Protein AF-A0A1Y5I504-F1 (afdb_monomer)

Radius of gyration: 18.47 Å; Cα contacts (8 Å, |Δi|>4): 226; chains: 1; bounding box: 33×30×75 Å

Mean predicted aligned error: 10.17 Å

Organism: Ostreococcus tauri (NCBI:txid70448)

Secondary structure (DSSP, 8-state):
-------------TTTS----S-EEEE-TT-SS-EEEEES-TTTS------SSTT-EEEEEEESSPPPHHHHHTHHHHHHHHHHHHHTTS-EEEEEEEEE-S-HHHHHHH-S-SEEEEEEESSHHHHHHHHHHHHHHHHHHHHH--

Nearest PDB structures (foldseek):
  1nvj-assembly3_E  TM=6.572E-01  e=1.760E-04  Escherichia coli
  1nvj-assembly2_C  TM=6.868E-01  e=5.735E-04  Escherichia coli
  1nvj-assembly1_B  TM=6.397E-01  e=2.888E-03  Escherichia coli
  2omd-assembly1_B  TM=6.758E-01  e=2.881E-02  Aquifex aeolicus VF5
  2wp4-assembly1_A  TM=5.670E-01  e=4.748E-03  Mycobacterium tuberculosis

Foldseek 3Di:
DDDDPPPPPPPDDPVPPPQPQAWDWDDDPPDPFEIETAGADPVPQPDQDDDPDPLKDKDKDFALQAFDPVCVVCVRVNSVLLCCLLVVPAAFDYKYKYAYDDDRVVSNVSTDTGIMIMTIHSDHVSNVSSNVSSVVSRVVVVVVVD

Sequence (146 aa):
MRHSDHEKSVVIDSKTLPAFHEPITVRVPGNEYDLIEIINSHEQLVRERKCSDASIEVASYASRTPLPATLLANTRQTLTGLINAVRDNCSVVSISLNVKSGDAKTLTRVGGDCYVVSICARNWEDAVRGSKLAVQYMKDLESKSS

Structure (mmCIF, N/CA/C/O backbone):
data_AF-A0A1Y5I504-F1
#
_entry.id   AF-A0A1Y5I504-F1
#
loop_
_atom_site.group_PDB
_atom_site.id
_atom_site.type_symbol
_atom_site.label_atom_id
_atom_site.label_alt_id
_atom_site.label_comp_id
_atom_site.label_asym_id
_atom_site.label_entity_id
_atom_site.label_seq_id
_atom_site.pdbx_PDB_ins_code
_atom_site.Cartn_x
_atom_site.Cartn_y
_atom_site.Cartn_z
_atom_site.occupancy
_atom_site.B_iso_or_equiv
_atom_site.auth_seq_id
_atom_site.auth_comp_id
_atom_site.auth_asym_id
_atom_site.auth_atom_id
_atom_site.pdbx_PDB_model_num
ATOM 1 N N . MET A 1 1 ? 5.319 -19.816 57.325 1.00 38.44 1 MET A N 1
ATOM 2 C CA . MET A 1 1 ? 6.124 -19.829 56.085 1.00 38.44 1 MET A CA 1
ATOM 3 C C . MET A 1 1 ? 5.440 -18.918 55.080 1.00 38.44 1 MET A C 1
ATOM 5 O O . MET A 1 1 ? 4.308 -19.203 54.721 1.00 38.44 1 MET A O 1
ATOM 9 N N . ARG A 1 2 ? 6.047 -17.780 54.723 1.00 37.81 2 ARG A N 1
ATOM 10 C CA . ARG A 1 2 ? 5.547 -16.901 53.654 1.00 37.81 2 ARG A CA 1
ATOM 11 C C . ARG A 1 2 ? 6.427 -17.144 52.431 1.00 37.81 2 ARG A C 1
ATOM 13 O O . ARG A 1 2 ? 7.617 -16.855 52.494 1.00 37.81 2 ARG A O 1
ATOM 20 N N . HIS A 1 3 ? 5.85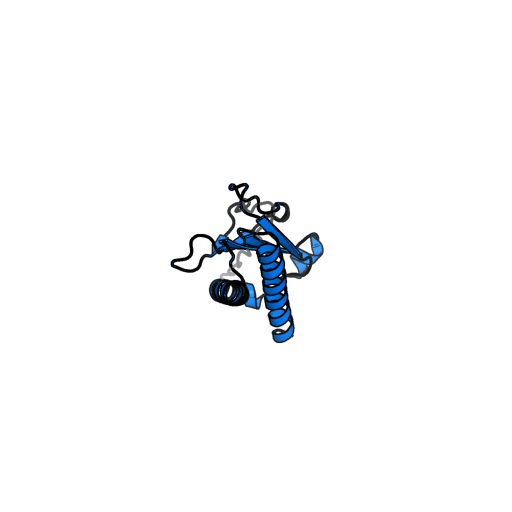7 -17.722 51.379 1.00 40.25 3 HIS A N 1
ATOM 21 C CA . HIS A 1 3 ? 6.462 -17.705 50.054 1.00 40.25 3 HIS A CA 1
ATOM 22 C C . HIS A 1 3 ? 6.174 -16.330 49.457 1.00 40.25 3 HIS A C 1
ATOM 24 O O . HIS A 1 3 ? 5.023 -15.985 49.211 1.00 40.25 3 HIS A O 1
ATOM 30 N N . SER A 1 4 ? 7.216 -15.518 49.320 1.00 43.06 4 SER A N 1
ATOM 31 C CA . SER A 1 4 ? 7.164 -14.308 48.512 1.00 43.06 4 SER A CA 1
ATOM 32 C C . SER A 1 4 ? 7.544 -14.719 47.098 1.00 43.06 4 SER A C 1
ATOM 34 O O . SER A 1 4 ? 8.728 -14.889 46.806 1.00 43.06 4 SER A O 1
ATOM 36 N N . ASP A 1 5 ? 6.546 -14.916 46.242 1.00 45.31 5 ASP A N 1
ATOM 37 C CA . ASP A 1 5 ? 6.759 -15.055 44.807 1.00 45.31 5 ASP A CA 1
ATOM 38 C C . ASP A 1 5 ? 7.258 -13.707 44.282 1.00 45.31 5 ASP A C 1
ATOM 40 O O . ASP A 1 5 ? 6.504 -12.760 44.068 1.00 45.31 5 ASP A O 1
ATOM 44 N N . HIS A 1 6 ? 8.578 -13.586 44.148 1.00 45.78 6 HIS A N 1
ATOM 45 C CA . HIS A 1 6 ? 9.166 -12.559 43.307 1.00 45.78 6 HIS A CA 1
ATOM 46 C C . HIS A 1 6 ? 8.769 -12.875 41.870 1.00 45.78 6 HIS A C 1
ATOM 48 O O . HIS A 1 6 ? 9.397 -13.696 41.201 1.00 45.78 6 HIS A O 1
ATOM 54 N N . GLU A 1 7 ? 7.704 -12.216 41.422 1.00 44.56 7 GLU A N 1
ATOM 55 C CA . GLU A 1 7 ? 7.372 -12.041 40.018 1.00 44.56 7 GLU A CA 1
ATOM 56 C C . GLU A 1 7 ? 8.633 -11.516 39.320 1.00 44.56 7 GLU A C 1
ATOM 58 O O . GLU A 1 7 ? 9.031 -10.356 39.460 1.00 44.56 7 GLU A O 1
ATOM 63 N N . LYS A 1 8 ? 9.352 -12.417 38.644 1.00 39.03 8 LYS A N 1
ATOM 64 C CA . LYS A 1 8 ? 10.512 -12.057 37.836 1.00 39.03 8 LYS A CA 1
ATOM 65 C C . LYS A 1 8 ? 9.987 -11.261 36.649 1.00 39.03 8 LYS A C 1
ATOM 67 O O . LYS A 1 8 ? 9.617 -11.835 35.631 1.00 39.03 8 LYS A O 1
ATOM 72 N N . SER A 1 9 ? 9.942 -9.942 36.798 1.00 40.03 9 SER A N 1
ATOM 73 C CA . SER A 1 9 ? 9.740 -9.031 35.679 1.00 40.03 9 SER A CA 1
ATOM 74 C C . SER A 1 9 ? 10.877 -9.247 34.682 1.00 40.03 9 SER A C 1
ATOM 76 O O . SER A 1 9 ? 12.041 -8.952 34.966 1.00 40.03 9 SER A O 1
ATOM 78 N N . VAL A 1 10 ? 10.552 -9.839 33.533 1.00 39.66 10 VAL A N 1
ATOM 79 C CA . VAL A 1 10 ? 11.487 -9.972 32.418 1.00 39.66 10 VAL A CA 1
ATOM 80 C C . VAL A 1 10 ? 11.506 -8.632 31.698 1.00 39.66 10 VAL A C 1
ATOM 82 O O . VAL A 1 10 ? 10.654 -8.338 30.863 1.00 39.66 10 VAL A O 1
ATOM 85 N N . VAL A 1 11 ? 12.481 -7.797 32.046 1.00 46.25 11 VAL A N 1
ATOM 86 C CA . VAL A 1 11 ? 12.781 -6.583 31.288 1.00 46.25 11 VAL A CA 1
ATOM 87 C C . VAL A 1 11 ? 13.558 -7.006 30.045 1.00 46.25 11 VAL A C 1
ATOM 89 O O . VAL A 1 11 ? 14.737 -7.348 30.124 1.00 46.25 11 VAL A O 1
ATOM 92 N N . ILE A 1 12 ? 12.879 -7.033 28.900 1.00 41.94 12 ILE A N 1
ATOM 93 C CA . ILE A 1 12 ? 13.508 -7.308 27.607 1.00 41.94 12 ILE A CA 1
ATOM 94 C C . ILE A 1 12 ? 14.183 -6.017 27.134 1.00 41.94 12 ILE A C 1
ATOM 96 O O . ILE A 1 12 ? 13.513 -5.043 26.793 1.00 41.94 12 ILE A O 1
ATOM 100 N N . ASP A 1 13 ? 15.516 -5.999 27.139 1.00 43.09 13 ASP A N 1
ATOM 101 C CA . ASP A 1 13 ? 16.301 -4.918 26.546 1.00 43.09 13 ASP A CA 1
ATOM 102 C C . ASP A 1 13 ? 16.180 -4.992 25.014 1.00 43.09 13 ASP A C 1
ATOM 104 O O . ASP A 1 13 ? 16.437 -6.022 24.393 1.00 43.09 13 ASP A O 1
ATOM 108 N N . SER A 1 14 ? 15.815 -3.876 24.380 1.00 43.75 14 SER A N 1
ATOM 109 C CA . SER A 1 14 ? 15.805 -3.723 22.917 1.00 43.75 14 SER A CA 1
ATOM 110 C C . SER A 1 14 ? 17.126 -4.112 22.233 1.00 43.75 14 SER A C 1
ATOM 112 O O . SER A 1 14 ? 17.122 -4.421 21.047 1.00 43.75 14 SER A O 1
ATOM 114 N N . LYS A 1 15 ? 18.246 -4.114 22.971 1.00 45.47 15 LYS A N 1
ATOM 115 C CA . LYS A 1 15 ? 19.573 -4.528 22.493 1.00 45.47 15 LYS A CA 1
ATOM 116 C C . LYS A 1 15 ? 19.798 -6.041 22.516 1.00 45.47 15 LYS A C 1
ATOM 118 O O . LYS A 1 15 ? 20.741 -6.507 21.884 1.00 45.47 15 LYS A O 1
ATOM 123 N N . THR A 1 16 ? 18.998 -6.793 23.275 1.00 39.59 16 THR A N 1
ATOM 124 C CA . THR A 1 16 ? 19.143 -8.250 23.447 1.00 39.59 16 THR A CA 1
ATOM 125 C C . THR A 1 16 ? 18.075 -9.051 22.719 1.00 39.59 16 THR A C 1
ATOM 127 O O . THR A 1 16 ? 18.205 -10.270 22.611 1.00 39.59 16 THR A O 1
ATOM 130 N N . LEU A 1 17 ? 17.055 -8.388 22.168 1.00 43.66 17 LEU A N 1
ATOM 131 C CA . LEU A 1 17 ? 16.223 -8.983 21.131 1.00 43.66 17 LEU A CA 1
ATOM 132 C C . LEU A 1 17 ? 17.119 -9.247 19.914 1.00 43.66 17 LEU A C 1
ATOM 134 O O . LEU A 1 17 ? 17.648 -8.287 19.346 1.00 43.66 17 LEU A O 1
ATOM 138 N N . PRO A 1 18 ? 17.289 -10.512 19.478 1.00 42.66 18 PRO A N 1
ATOM 139 C CA . PRO A 1 18 ? 17.742 -10.759 18.121 1.00 42.66 18 PRO A CA 1
ATOM 140 C C . PRO A 1 18 ? 16.804 -9.944 17.244 1.00 42.66 18 PRO A C 1
ATOM 142 O O . PRO A 1 18 ? 15.586 -10.025 17.422 1.00 42.66 18 PRO A O 1
ATOM 145 N N . ALA A 1 19 ? 17.345 -9.100 16.373 1.00 50.72 19 ALA A N 1
ATOM 146 C CA . ALA A 1 19 ? 16.511 -8.413 15.415 1.00 50.72 19 ALA A CA 1
ATOM 147 C C . ALA A 1 19 ? 15.769 -9.506 14.637 1.00 50.72 19 ALA A C 1
ATOM 149 O O . ALA A 1 19 ? 16.349 -10.273 13.873 1.00 50.72 19 ALA A O 1
ATOM 150 N N . PHE A 1 20 ? 14.484 -9.670 14.945 1.00 43.75 20 PHE A N 1
ATOM 151 C CA . PHE A 1 20 ? 13.593 -10.524 14.187 1.00 43.75 20 PHE A CA 1
ATOM 152 C C . PHE A 1 20 ? 13.451 -9.806 12.847 1.00 43.75 20 PHE A C 1
ATOM 154 O O . PHE A 1 20 ? 12.665 -8.871 12.710 1.00 43.75 20 PHE A O 1
ATOM 161 N N . HIS A 1 21 ? 14.373 -10.142 11.943 1.00 58.06 21 HIS A N 1
ATOM 162 C CA . HIS A 1 21 ? 14.731 -9.384 10.746 1.00 58.06 21 HIS A CA 1
ATOM 163 C C . HIS A 1 21 ? 13.780 -9.626 9.569 1.00 58.06 21 HIS A C 1
ATOM 165 O O . HIS A 1 21 ? 13.903 -8.944 8.550 1.00 58.06 21 HIS A O 1
ATOM 171 N N . GLU A 1 22 ? 12.854 -10.578 9.686 1.00 61.41 22 GLU A N 1
ATOM 172 C CA . GLU A 1 22 ? 11.933 -10.924 8.609 1.00 61.41 22 GLU A CA 1
ATOM 173 C C . GLU A 1 22 ? 10.624 -10.132 8.729 1.00 61.41 22 GLU A C 1
ATOM 175 O O . GLU A 1 22 ? 9.997 -10.132 9.794 1.00 61.41 22 GLU A O 1
ATOM 180 N N . PRO A 1 23 ? 10.197 -9.435 7.661 1.00 73.31 23 PRO A N 1
ATOM 181 C CA . PRO A 1 23 ? 8.926 -8.734 7.661 1.00 73.31 23 PRO A CA 1
ATOM 182 C C . PRO A 1 23 ? 7.763 -9.729 7.731 1.00 73.31 23 PRO A C 1
ATOM 184 O O . PRO A 1 23 ? 7.750 -10.760 7.055 1.00 73.31 23 PRO A O 1
ATOM 187 N N . ILE A 1 24 ? 6.735 -9.394 8.510 1.00 81.38 24 ILE A N 1
ATOM 188 C CA . ILE A 1 24 ? 5.487 -10.158 8.511 1.00 81.38 24 ILE A CA 1
ATOM 189 C C . ILE A 1 24 ? 4.735 -9.799 7.233 1.00 81.38 24 ILE A C 1
ATOM 191 O O . ILE A 1 24 ? 4.256 -8.676 7.085 1.00 81.38 24 ILE A O 1
ATOM 195 N N . THR A 1 25 ? 4.617 -10.759 6.318 1.00 84.56 25 THR A N 1
ATOM 196 C CA . THR A 1 25 ? 3.882 -10.580 5.061 1.00 84.56 25 THR A CA 1
ATOM 197 C C . THR A 1 25 ? 2.461 -11.119 5.190 1.00 84.56 25 THR A C 1
ATOM 199 O O . THR A 1 25 ? 2.246 -12.300 5.457 1.00 84.56 25 THR A O 1
ATOM 202 N N . VAL A 1 26 ? 1.476 -10.261 4.951 1.00 85.69 26 VAL A N 1
ATOM 203 C CA . VAL A 1 26 ? 0.052 -10.598 4.910 1.00 85.69 26 VAL A CA 1
ATOM 204 C C . VAL A 1 26 ? -0.431 -10.520 3.467 1.00 85.69 26 VAL A C 1
ATOM 206 O O . VAL A 1 26 ? -0.242 -9.508 2.800 1.00 85.69 26 VAL A O 1
ATOM 209 N N . ARG A 1 27 ? -1.089 -11.582 2.995 1.00 88.81 27 ARG A N 1
ATOM 210 C CA . ARG A 1 27 ? -1.715 -11.667 1.666 1.00 88.81 27 ARG A CA 1
ATOM 211 C C . ARG A 1 27 ? -3.180 -12.085 1.781 1.00 88.81 27 ARG A C 1
ATOM 213 O O . ARG A 1 27 ? -3.587 -12.679 2.786 1.00 88.81 27 ARG A O 1
ATOM 220 N N . VAL A 1 28 ? -3.968 -11.792 0.748 1.00 83.69 28 VAL A N 1
ATOM 221 C CA . VAL A 1 28 ? -5.334 -12.322 0.596 1.00 83.69 28 VAL A CA 1
ATOM 222 C C . VAL A 1 28 ? -5.264 -13.669 -0.143 1.00 83.69 28 VAL A C 1
ATOM 224 O O . VAL A 1 28 ? -4.495 -13.784 -1.096 1.00 83.69 28 VAL A O 1
ATOM 227 N N . PRO A 1 29 ? -6.030 -14.703 0.260 1.00 77.19 29 PRO A N 1
ATOM 228 C CA . PRO A 1 29 ? -6.071 -15.973 -0.466 1.00 77.19 29 PRO A CA 1
ATOM 229 C C . PRO A 1 29 ? -6.394 -15.780 -1.954 1.00 77.19 29 PRO A C 1
ATOM 231 O O . PRO A 1 29 ? -7.305 -15.030 -2.294 1.00 77.19 29 PRO A O 1
ATOM 234 N N . GLY A 1 30 ? -5.651 -16.457 -2.834 1.00 75.38 30 GLY A N 1
ATOM 235 C CA . GLY A 1 30 ? -5.819 -16.341 -4.288 1.00 75.38 30 GLY A CA 1
ATOM 236 C C . GLY A 1 30 ? -5.228 -15.071 -4.913 1.00 75.38 30 GLY A C 1
ATOM 237 O O . GLY A 1 30 ? -5.376 -14.876 -6.115 1.00 75.38 30 GLY A O 1
ATOM 238 N N . ASN A 1 31 ? -4.549 -14.221 -4.133 1.00 75.88 31 ASN A N 1
ATOM 239 C CA . ASN A 1 31 ? -3.863 -13.031 -4.626 1.00 75.88 31 ASN A CA 1
ATOM 240 C C . ASN A 1 31 ? -2.374 -13.076 -4.251 1.00 75.88 31 ASN A C 1
ATOM 242 O O . ASN A 1 31 ? -1.996 -12.897 -3.093 1.00 75.88 31 ASN A O 1
ATOM 246 N N . GLU A 1 32 ? -1.525 -13.353 -5.240 1.00 78.81 32 GLU A N 1
ATOM 247 C CA . GLU A 1 32 ? -0.084 -13.529 -5.026 1.00 78.81 32 GLU A CA 1
ATOM 248 C C . GLU A 1 32 ? 0.707 -12.218 -5.062 1.00 78.81 32 GLU A C 1
ATOM 250 O O . GLU A 1 32 ? 1.843 -12.172 -4.585 1.00 78.81 32 GLU A O 1
ATOM 255 N N . TYR A 1 33 ? 0.113 -11.162 -5.616 1.00 85.12 33 TYR A N 1
ATOM 256 C CA . TYR A 1 33 ? 0.814 -9.928 -5.962 1.00 85.12 33 TYR A CA 1
ATOM 257 C C . TYR A 1 33 ? 0.531 -8.784 -4.985 1.00 85.12 33 TYR A C 1
ATOM 259 O O . TYR A 1 33 ? 1.388 -7.906 -4.816 1.00 85.12 33 TYR A O 1
ATOM 267 N N . ASP A 1 34 ? -0.639 -8.805 -4.339 1.00 90.50 34 ASP A N 1
ATOM 268 C CA . ASP A 1 34 ? -1.060 -7.795 -3.374 1.00 90.50 34 ASP A CA 1
ATOM 269 C C . ASP A 1 34 ? -0.724 -8.220 -1.940 1.00 90.50 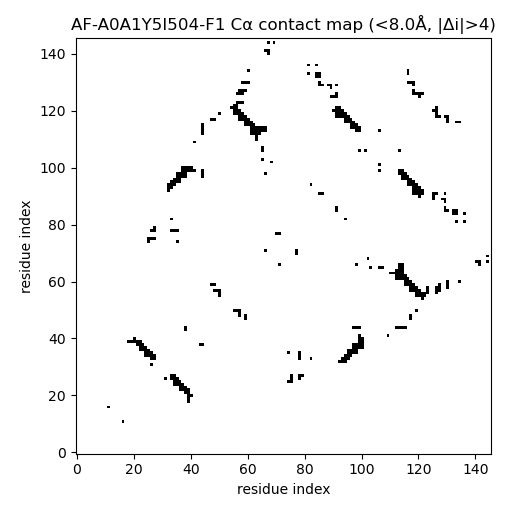34 ASP A C 1
ATOM 271 O O . ASP A 1 34 ? -1.017 -9.345 -1.520 1.00 90.50 34 ASP A O 1
ATOM 275 N N . LEU A 1 35 ? -0.108 -7.320 -1.172 1.00 90.25 35 LEU A N 1
ATOM 276 C CA . LEU A 1 35 ? 0.386 -7.649 0.162 1.00 90.25 35 LEU A CA 1
ATOM 277 C C . LEU A 1 35 ? 0.448 -6.452 1.116 1.00 90.25 35 LEU A C 1
ATOM 279 O O . LEU A 1 35 ? 0.496 -5.293 0.703 1.00 90.25 35 LEU A O 1
ATOM 283 N N . ILE A 1 36 ? 0.490 -6.763 2.411 1.00 88.69 36 ILE A N 1
ATOM 284 C CA . ILE A 1 36 ? 0.968 -5.862 3.463 1.00 88.69 36 ILE A CA 1
ATOM 285 C C . ILE A 1 36 ? 2.222 -6.478 4.069 1.00 88.69 36 ILE A C 1
ATOM 287 O O . ILE A 1 36 ? 2.221 -7.653 4.420 1.00 88.69 36 ILE A O 1
ATOM 291 N N . GLU A 1 37 ? 3.270 -5.686 4.227 1.00 87.19 37 GLU A N 1
ATOM 292 C CA . GLU A 1 37 ? 4.512 -6.081 4.885 1.00 87.19 37 GLU A CA 1
ATOM 293 C C . GLU A 1 37 ? 4.697 -5.239 6.145 1.00 87.19 37 GLU A C 1
ATOM 295 O O . GLU A 1 37 ? 4.847 -4.020 6.070 1.00 87.19 37 GLU A O 1
ATOM 300 N N . ILE A 1 38 ? 4.687 -5.884 7.310 1.00 84.00 38 ILE A N 1
ATOM 301 C CA . ILE A 1 38 ? 4.985 -5.239 8.590 1.00 84.00 38 ILE A CA 1
ATOM 302 C C . ILE A 1 38 ? 6.467 -5.451 8.882 1.00 84.00 38 ILE A C 1
ATOM 304 O O . ILE A 1 38 ? 6.931 -6.575 9.065 1.00 84.00 38 ILE A O 1
ATOM 308 N N . ILE A 1 39 ? 7.207 -4.353 8.906 1.00 79.69 39 ILE A N 1
ATOM 309 C CA . ILE A 1 39 ? 8.661 -4.318 8.901 1.00 79.69 39 ILE A CA 1
ATOM 310 C C . ILE A 1 39 ? 9.163 -3.944 10.295 1.00 79.69 39 ILE A C 1
ATOM 312 O O . ILE A 1 39 ? 8.795 -2.900 10.836 1.00 79.69 39 ILE A O 1
ATOM 316 N N . ASN A 1 40 ? 10.052 -4.771 10.848 1.00 69.06 40 ASN A N 1
ATOM 317 C CA . ASN A 1 40 ? 10.638 -4.589 12.180 1.00 69.06 40 ASN A CA 1
ATOM 318 C C . ASN A 1 40 ? 11.974 -3.816 12.166 1.00 69.06 40 ASN A C 1
ATOM 320 O O . ASN A 1 40 ? 12.782 -3.906 13.087 1.00 69.06 40 ASN A O 1
ATOM 324 N N . SER A 1 41 ? 12.239 -3.053 11.103 1.00 60.59 41 SER A N 1
ATOM 325 C CA . SER A 1 41 ? 13.433 -2.218 10.980 1.00 60.59 41 SER A CA 1
ATOM 326 C C . SER A 1 41 ? 13.080 -0.820 10.495 1.00 60.59 41 SER A C 1
ATOM 328 O O . SER A 1 41 ? 12.451 -0.615 9.456 1.00 60.59 41 SER A O 1
ATOM 330 N N . HIS A 1 42 ? 13.549 0.159 11.262 1.00 56.06 42 HIS A N 1
ATOM 331 C CA . HIS A 1 42 ? 13.345 1.578 11.005 1.00 56.06 42 HIS A CA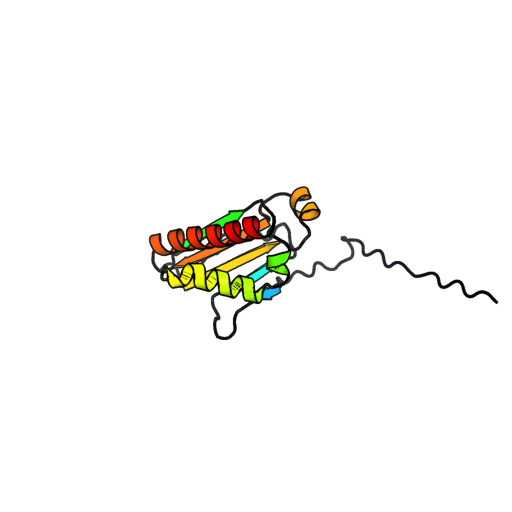 1
ATOM 332 C C . HIS A 1 42 ? 14.097 2.055 9.751 1.00 56.06 42 HIS A C 1
ATOM 334 O O . HIS A 1 42 ? 13.661 3.017 9.119 1.00 56.06 42 HIS A O 1
ATOM 340 N N . GLU A 1 43 ? 15.166 1.348 9.367 1.00 53.22 43 GLU A N 1
ATOM 341 C CA . GLU A 1 43 ? 15.987 1.602 8.176 1.00 53.22 43 GLU A CA 1
ATOM 342 C C . GLU A 1 43 ? 15.412 0.952 6.904 1.00 53.22 43 GLU A C 1
ATOM 344 O O . GLU A 1 43 ? 15.741 1.358 5.794 1.00 53.22 43 GLU A O 1
ATOM 349 N N . GLN A 1 44 ? 14.542 -0.056 7.042 1.00 53.84 44 GLN A N 1
ATOM 350 C CA . GLN A 1 44 ? 14.052 -0.856 5.911 1.00 53.84 44 GLN A CA 1
ATOM 351 C C . GLN A 1 44 ? 12.890 -0.217 5.147 1.00 53.84 44 GLN A C 1
ATOM 353 O O . GLN A 1 44 ? 12.627 -0.620 4.016 1.00 53.84 44 GLN A O 1
ATOM 358 N N . LEU A 1 45 ? 12.233 0.813 5.693 1.00 60.47 45 LEU A N 1
ATOM 359 C CA . LEU A 1 45 ? 11.175 1.538 4.977 1.00 60.47 45 LEU A CA 1
ATOM 360 C C . LEU A 1 45 ? 11.737 2.517 3.920 1.00 60.47 45 LEU A C 1
ATOM 362 O O . LEU A 1 45 ? 11.146 3.553 3.637 1.00 60.47 45 LEU A O 1
ATOM 366 N N . VAL A 1 46 ? 12.908 2.200 3.365 1.00 49.50 46 VAL A N 1
ATOM 367 C CA . VAL A 1 46 ? 13.635 2.990 2.369 1.00 49.50 46 VAL A CA 1
ATOM 368 C C . VAL A 1 46 ? 13.979 2.089 1.192 1.00 49.50 46 VAL A C 1
ATOM 370 O O . VAL A 1 46 ? 15.144 1.832 0.903 1.00 49.50 46 VAL A O 1
ATOM 373 N N . ARG A 1 47 ? 12.967 1.561 0.507 1.00 52.38 47 ARG A N 1
ATOM 374 C CA . ARG A 1 47 ? 13.138 1.056 -0.857 1.00 52.38 47 ARG A CA 1
ATOM 375 C C . ARG A 1 47 ? 11.886 1.380 -1.643 1.00 52.38 47 ARG A C 1
ATOM 377 O O . ARG A 1 47 ? 10.830 0.813 -1.388 1.00 52.38 47 ARG A O 1
ATOM 384 N N . GLU A 1 48 ? 12.020 2.284 -2.609 1.00 52.41 48 GLU A N 1
ATOM 385 C CA . GLU A 1 48 ? 11.101 2.321 -3.741 1.00 52.41 48 GLU A CA 1
ATOM 386 C C . GLU A 1 48 ? 10.929 0.885 -4.240 1.00 52.41 48 GLU A C 1
ATOM 388 O O . GLU A 1 48 ? 11.919 0.185 -4.490 1.00 52.41 48 GLU A O 1
ATOM 393 N N . ARG A 1 49 ? 9.682 0.415 -4.324 1.00 61.59 49 ARG A N 1
ATOM 394 C CA . ARG A 1 49 ? 9.401 -0.905 -4.875 1.00 61.59 49 ARG A CA 1
ATOM 395 C C . ARG A 1 49 ? 9.912 -0.912 -6.313 1.00 61.59 49 ARG A C 1
ATOM 397 O O . ARG A 1 49 ? 9.350 -0.250 -7.176 1.00 61.59 49 ARG A O 1
ATOM 404 N N . LYS A 1 50 ? 10.983 -1.656 -6.575 1.00 59.16 50 LYS A N 1
ATOM 405 C CA . LYS A 1 50 ? 11.450 -1.898 -7.940 1.00 59.16 50 LYS A CA 1
ATOM 406 C C . LYS A 1 50 ? 10.686 -3.094 -8.478 1.00 59.16 50 LYS A C 1
ATOM 408 O O . LYS A 1 50 ? 10.772 -4.182 -7.907 1.00 59.16 50 LYS A O 1
ATOM 413 N N . CYS A 1 51 ? 9.915 -2.894 -9.542 1.00 60.59 51 CYS A N 1
ATOM 414 C CA . CYS A 1 51 ? 9.401 -4.026 -10.293 1.00 60.59 51 CYS A CA 1
ATOM 415 C C . CYS A 1 51 ? 10.554 -4.616 -11.112 1.00 60.59 51 CYS A C 1
ATOM 417 O O . CYS A 1 51 ? 11.347 -3.876 -11.689 1.00 60.59 51 CYS A O 1
ATOM 419 N N . SER A 1 52 ? 10.687 -5.942 -11.128 1.00 66.31 52 SER A N 1
ATOM 420 C CA . SER A 1 52 ? 11.708 -6.618 -11.939 1.00 66.31 52 SER A CA 1
ATOM 421 C C . SER A 1 52 ? 11.411 -6.537 -13.439 1.00 66.31 52 SER A C 1
ATOM 423 O O . SER A 1 52 ? 12.300 -6.764 -14.253 1.00 66.31 52 SER A O 1
ATOM 425 N N . ASP A 1 53 ? 10.164 -6.235 -13.795 1.00 77.88 53 ASP A N 1
ATOM 426 C CA . ASP A 1 53 ? 9.711 -6.038 -15.164 1.00 77.88 53 ASP A CA 1
ATOM 427 C C . ASP A 1 53 ? 9.781 -4.547 -15.525 1.00 77.88 53 ASP A C 1
ATOM 429 O O . ASP A 1 53 ? 9.087 -3.722 -14.932 1.00 77.88 53 ASP A O 1
ATOM 433 N N . ALA A 1 54 ? 10.622 -4.207 -16.506 1.00 76.44 54 ALA A N 1
ATOM 434 C CA . ALA A 1 54 ? 10.820 -2.834 -16.971 1.00 76.44 54 ALA A CA 1
ATOM 435 C C . ALA A 1 54 ? 9.601 -2.246 -17.708 1.00 76.44 54 ALA A C 1
ATOM 437 O O . ALA A 1 54 ? 9.574 -1.047 -17.960 1.00 76.44 54 ALA A O 1
ATOM 438 N N . SER A 1 55 ? 8.609 -3.072 -18.060 1.00 84.12 55 SER A N 1
ATOM 439 C CA . SER A 1 55 ? 7.336 -2.624 -18.642 1.00 84.12 55 SER A CA 1
ATOM 440 C C . SER A 1 55 ? 6.288 -2.239 -17.593 1.00 84.12 55 SER A C 1
ATOM 442 O O . SER A 1 55 ? 5.173 -1.848 -17.943 1.00 84.12 55 SER A O 1
ATOM 444 N N . ILE A 1 56 ? 6.626 -2.374 -16.307 1.00 89.25 56 ILE A N 1
ATOM 445 C CA . ILE A 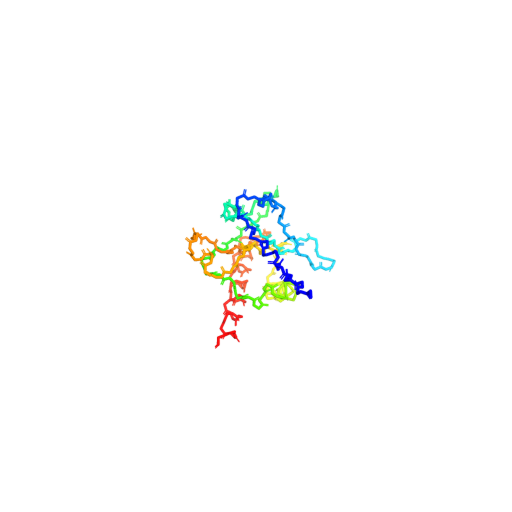1 56 ? 5.736 -2.063 -15.197 1.00 89.25 56 ILE A CA 1
ATOM 446 C C . ILE A 1 56 ? 6.151 -0.745 -14.555 1.00 89.25 56 ILE A C 1
ATOM 448 O O . ILE A 1 56 ? 7.244 -0.593 -14.010 1.00 89.25 56 ILE A O 1
ATOM 452 N N . GLU A 1 57 ? 5.204 0.178 -14.555 1.00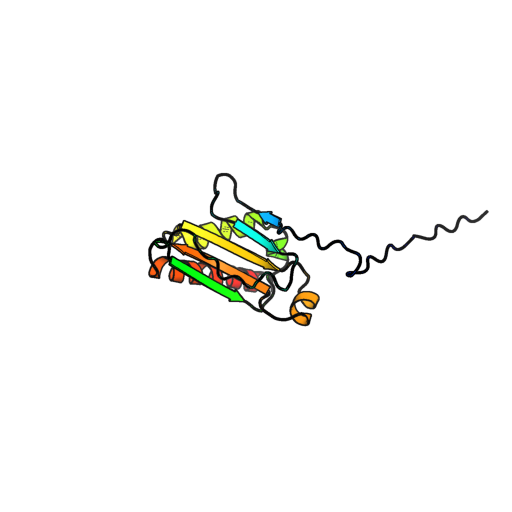 92.12 57 GLU A N 1
ATOM 453 C CA . GLU A 1 57 ? 5.305 1.473 -13.908 1.00 92.12 57 GLU A CA 1
ATOM 454 C C . GLU A 1 57 ? 4.979 1.344 -12.423 1.00 92.12 57 GLU A C 1
ATOM 456 O O . GLU A 1 57 ? 4.077 0.593 -12.035 1.00 92.12 57 GLU A O 1
ATOM 461 N N . VAL A 1 58 ? 5.691 2.096 -11.582 1.00 90.69 58 VAL A N 1
ATOM 462 C CA . VAL A 1 58 ? 5.495 2.073 -10.129 1.00 90.69 58 VAL A CA 1
ATOM 463 C C . VAL A 1 58 ? 5.296 3.483 -9.596 1.00 90.69 58 VAL A C 1
ATOM 465 O O . VAL A 1 58 ? 6.176 4.330 -9.713 1.00 90.69 58 VAL A O 1
ATOM 468 N N . ALA A 1 59 ? 4.171 3.712 -8.923 1.00 92.06 59 ALA A N 1
ATOM 469 C CA . ALA A 1 59 ? 3.924 4.928 -8.160 1.00 92.06 59 ALA A CA 1
ATOM 470 C C . ALA A 1 59 ? 3.861 4.594 -6.669 1.00 92.06 59 ALA A C 1
ATOM 472 O O . ALA A 1 59 ? 3.165 3.662 -6.260 1.00 92.06 59 ALA A O 1
ATOM 473 N N . SER A 1 60 ? 4.579 5.361 -5.850 1.00 91.38 60 SER A N 1
ATOM 474 C CA . SER A 1 60 ? 4.622 5.154 -4.402 1.00 91.38 60 SER A CA 1
ATOM 475 C C . SER A 1 60 ? 4.286 6.429 -3.641 1.00 91.38 60 SER A C 1
ATOM 477 O O . SER A 1 60 ? 4.654 7.526 -4.054 1.00 91.38 60 SER A O 1
ATOM 479 N N . TYR A 1 61 ? 3.616 6.270 -2.504 1.00 89.88 61 TYR A N 1
ATOM 480 C CA . TYR A 1 61 ? 3.386 7.328 -1.530 1.00 89.88 61 TYR A CA 1
ATOM 481 C C . TYR A 1 61 ? 3.941 6.900 -0.178 1.00 89.88 61 TYR A C 1
ATOM 483 O O . TYR A 1 61 ? 3.574 5.843 0.333 1.00 89.88 61 TYR A O 1
ATOM 491 N N . ALA A 1 62 ? 4.795 7.739 0.399 1.00 87.88 62 ALA A N 1
ATOM 492 C CA . ALA A 1 62 ? 5.347 7.558 1.731 1.00 87.88 62 ALA A CA 1
ATOM 493 C C . ALA A 1 62 ? 4.725 8.574 2.697 1.00 87.88 62 ALA A C 1
ATOM 495 O O . ALA A 1 62 ? 4.562 9.750 2.358 1.00 87.88 62 ALA A O 1
ATOM 496 N N . SER A 1 63 ? 4.370 8.119 3.896 1.00 86.25 63 SER A N 1
ATOM 497 C CA . SER A 1 63 ? 3.767 8.956 4.931 1.00 86.25 63 SER A CA 1
ATOM 498 C C . SER A 1 63 ? 4.588 8.920 6.202 1.00 86.25 63 SER A C 1
ATOM 500 O O . SER A 1 63 ? 4.942 7.848 6.682 1.00 86.25 63 SER A O 1
ATOM 502 N N . ARG A 1 64 ? 4.799 10.090 6.806 1.00 83.62 64 ARG A N 1
ATOM 503 C CA . ARG A 1 64 ? 5.390 10.234 8.146 1.00 83.62 64 ARG A CA 1
ATOM 504 C C . ARG A 1 64 ? 4.374 10.077 9.273 1.00 83.62 64 ARG A C 1
ATOM 506 O O . ARG A 1 64 ? 4.768 10.015 10.432 1.00 83.62 64 ARG A O 1
ATOM 513 N N . THR A 1 65 ? 3.089 10.012 8.946 1.00 84.88 65 THR A N 1
ATOM 514 C CA . THR A 1 65 ? 2.023 9.789 9.921 1.00 84.88 65 THR A CA 1
ATOM 515 C C . THR A 1 65 ? 1.879 8.285 10.170 1.00 84.88 65 THR A C 1
ATOM 517 O O . THR A 1 65 ? 1.758 7.532 9.200 1.00 84.88 65 THR A O 1
ATOM 520 N N . PRO A 1 66 ? 1.897 7.815 11.432 1.00 79.75 66 PRO A N 1
ATOM 521 C CA . PRO A 1 66 ? 1.623 6.418 11.753 1.00 79.75 66 PRO A CA 1
ATOM 522 C C . PRO A 1 66 ? 0.248 5.974 11.257 1.00 79.75 66 PRO A C 1
ATOM 524 O O . PRO A 1 66 ? -0.710 6.741 11.327 1.00 79.75 66 PRO A O 1
ATOM 527 N N . LEU A 1 67 ? 0.133 4.716 10.828 1.00 78.31 67 LEU A N 1
ATOM 528 C CA . LEU A 1 67 ? -1.182 4.144 10.557 1.00 78.31 67 LEU A CA 1
ATOM 529 C C . LEU A 1 67 ? -2.012 4.036 11.842 1.00 78.31 67 LEU A C 1
ATOM 531 O O . LEU A 1 67 ? -1.457 3.711 12.897 1.00 78.31 67 LEU A O 1
ATOM 535 N N . PRO A 1 68 ? -3.342 4.223 11.763 1.00 74.12 68 PRO A N 1
ATOM 536 C CA . PRO A 1 68 ? -4.236 3.901 12.864 1.00 74.12 68 PRO A CA 1
ATOM 537 C C . PRO A 1 68 ? -4.034 2.465 13.353 1.00 74.12 68 PRO A C 1
ATOM 539 O O . PRO A 1 68 ? -3.982 1.522 12.558 1.00 74.12 68 PRO A O 1
ATOM 542 N N . ALA A 1 69 ? -3.987 2.279 14.674 1.00 71.75 69 ALA A N 1
ATOM 543 C CA . ALA A 1 69 ? -3.810 0.960 15.290 1.00 71.75 69 ALA A CA 1
ATOM 544 C C . ALA A 1 69 ? -4.904 -0.044 14.868 1.00 71.75 69 ALA A C 1
ATOM 546 O O . ALA A 1 69 ? -4.651 -1.244 14.767 1.00 71.75 69 ALA A O 1
ATOM 547 N N . THR A 1 70 ? -6.104 0.454 14.557 1.00 68.69 70 THR A N 1
ATOM 548 C CA . THR A 1 70 ? -7.249 -0.321 14.059 1.00 68.69 70 THR A CA 1
ATOM 549 C C . THR A 1 70 ? -6.962 -1.030 12.732 1.00 68.69 70 THR A C 1
ATOM 551 O O . THR A 1 70 ? -7.444 -2.142 12.521 1.00 68.69 70 THR A O 1
ATOM 554 N N . LEU A 1 71 ? -6.127 -0.450 11.861 1.00 69.88 71 LEU A N 1
ATOM 555 C CA . LEU A 1 71 ? -5.777 -1.046 10.566 1.00 69.88 71 LEU A CA 1
ATOM 556 C C . LEU A 1 71 ? -4.801 -2.210 10.700 1.00 69.88 71 LEU A C 1
ATOM 558 O O . LEU A 1 71 ? -4.887 -3.184 9.948 1.00 69.88 71 LEU A O 1
ATOM 562 N N . LEU A 1 72 ? -3.894 -2.119 11.672 1.00 71.38 72 LEU A N 1
ATOM 563 C CA . LEU A 1 72 ? -2.977 -3.204 12.003 1.00 71.38 72 LEU A CA 1
ATOM 564 C C . LEU A 1 72 ? -3.694 -4.326 12.757 1.00 71.38 72 LEU A C 1
ATOM 566 O O . LEU A 1 72 ? -3.401 -5.489 12.505 1.00 71.38 72 LEU A O 1
ATOM 570 N N . ALA A 1 73 ? -4.684 -4.002 13.595 1.00 76.62 73 ALA A N 1
ATOM 571 C CA . ALA A 1 73 ? -5.483 -4.996 14.312 1.00 76.62 73 ALA A CA 1
ATOM 572 C C . ALA A 1 73 ? -6.264 -5.939 13.374 1.00 76.62 73 ALA A C 1
ATOM 574 O O . ALA A 1 73 ? -6.475 -7.100 13.720 1.00 76.62 73 ALA A O 1
ATOM 575 N N . ASN A 1 74 ? -6.655 -5.473 12.179 1.00 83.25 74 ASN A N 1
ATOM 576 C CA . ASN A 1 74 ? -7.278 -6.315 11.155 1.00 83.25 74 ASN A CA 1
ATOM 577 C C . ASN A 1 74 ? -6.604 -6.173 9.781 1.00 83.25 74 ASN A C 1
ATOM 579 O O . ASN A 1 74 ? -7.213 -5.764 8.791 1.00 83.25 74 ASN A O 1
ATOM 583 N N . THR A 1 75 ? -5.324 -6.548 9.714 1.00 84.06 75 THR A N 1
ATOM 584 C CA . THR A 1 75 ? -4.476 -6.373 8.523 1.00 84.06 75 THR A CA 1
ATOM 585 C C . THR A 1 75 ? -5.071 -6.993 7.253 1.00 84.06 75 THR A C 1
ATOM 587 O O . THR A 1 75 ? -4.966 -6.414 6.174 1.00 84.06 75 THR A O 1
ATOM 590 N N . ARG A 1 76 ? -5.741 -8.151 7.352 1.00 86.44 76 ARG A N 1
ATOM 591 C CA . ARG A 1 76 ? -6.346 -8.810 6.183 1.00 86.44 76 ARG A CA 1
ATOM 592 C C . ARG A 1 76 ? -7.543 -8.027 5.643 1.00 86.44 76 ARG A C 1
ATOM 594 O O . ARG A 1 76 ? -7.634 -7.848 4.434 1.00 86.44 76 ARG A O 1
ATOM 601 N N . GLN A 1 77 ? -8.429 -7.539 6.514 1.00 86.75 77 GLN A N 1
ATOM 602 C CA . GLN A 1 77 ? -9.552 -6.699 6.086 1.00 86.75 77 GLN A CA 1
ATOM 603 C C . GLN A 1 77 ? -9.057 -5.373 5.500 1.00 86.75 77 GLN A C 1
ATOM 605 O O . GLN A 1 77 ? -9.573 -4.933 4.474 1.00 86.75 77 GLN A O 1
ATOM 610 N N . THR A 1 78 ? -8.026 -4.778 6.106 1.00 88.06 78 THR A N 1
ATOM 611 C CA . THR A 1 78 ? -7.363 -3.579 5.581 1.00 88.06 78 THR A CA 1
ATOM 612 C C . THR A 1 78 ? -6.850 -3.809 4.162 1.00 88.06 78 THR A C 1
ATOM 614 O O . THR A 1 78 ? -7.138 -2.996 3.285 1.00 88.06 78 THR A O 1
ATOM 617 N N . LEU A 1 79 ? -6.152 -4.926 3.920 1.00 91.19 79 LEU A N 1
ATOM 618 C CA . LEU A 1 79 ? -5.648 -5.281 2.593 1.00 91.19 79 LEU A CA 1
ATOM 619 C C . LEU A 1 79 ? -6.788 -5.469 1.586 1.00 91.19 79 LEU A C 1
ATOM 621 O O . LEU A 1 79 ? -6.725 -4.912 0.497 1.00 91.19 79 LEU A O 1
ATOM 625 N N . THR A 1 80 ? -7.855 -6.186 1.949 1.00 91.81 80 THR A N 1
ATOM 626 C CA . THR A 1 80 ? -9.020 -6.358 1.067 1.00 91.81 80 THR A CA 1
ATOM 627 C C . THR A 1 80 ? -9.667 -5.021 0.703 1.00 91.81 80 THR A C 1
ATOM 629 O O . THR A 1 80 ? -9.952 -4.778 -0.466 1.00 91.81 80 THR A O 1
ATOM 632 N N . GLY A 1 81 ? -9.882 -4.132 1.678 1.00 91.88 81 GLY A N 1
ATOM 633 C CA . GLY A 1 81 ? -10.478 -2.822 1.411 1.00 91.88 81 GLY A CA 1
ATOM 634 C C . GLY A 1 81 ? -9.590 -1.938 0.534 1.00 91.88 81 GLY A C 1
ATOM 635 O O . GLY A 1 81 ? -10.094 -1.286 -0.378 1.00 91.88 81 GLY A O 1
ATOM 636 N N . LEU A 1 82 ? -8.270 -1.988 0.742 1.00 92.25 82 LEU A N 1
ATOM 637 C CA . LEU A 1 82 ? -7.295 -1.295 -0.099 1.00 92.25 82 LEU A CA 1
ATOM 638 C C . LEU A 1 82 ? -7.329 -1.812 -1.545 1.00 92.25 82 LEU A C 1
ATOM 640 O O . LEU A 1 82 ? -7.348 -1.017 -2.484 1.00 92.25 82 LEU A O 1
ATOM 644 N N . ILE A 1 83 ? -7.364 -3.137 -1.719 1.00 93.62 83 ILE A N 1
ATOM 645 C CA . ILE A 1 83 ? -7.461 -3.782 -3.032 1.00 93.62 83 ILE A CA 1
ATOM 646 C C . ILE A 1 83 ? -8.722 -3.317 -3.757 1.00 93.62 83 ILE A C 1
ATOM 648 O O . ILE A 1 83 ? -8.617 -2.874 -4.898 1.00 93.62 83 ILE A O 1
ATOM 652 N N . ASN A 1 84 ? -9.882 -3.360 -3.098 1.00 93.88 84 ASN A N 1
ATOM 653 C CA . ASN A 1 84 ? -11.150 -2.946 -3.700 1.00 93.88 84 ASN A CA 1
ATOM 654 C C . ASN A 1 84 ? -11.121 -1.460 -4.087 1.00 93.88 84 ASN A C 1
ATOM 656 O O . ASN A 1 84 ? -11.388 -1.115 -5.234 1.00 93.88 84 ASN A O 1
ATOM 660 N N . ALA A 1 85 ? -10.683 -0.578 -3.178 1.00 94.38 85 ALA A N 1
ATOM 661 C CA . ALA A 1 85 ? -10.619 0.864 -3.433 1.00 94.38 85 ALA A CA 1
ATOM 662 C C . ALA A 1 85 ? -9.808 1.219 -4.696 1.00 94.38 85 ALA A C 1
ATOM 664 O O . ALA A 1 85 ? -10.166 2.141 -5.434 1.00 94.38 85 ALA A O 1
ATOM 665 N N . VAL A 1 86 ? -8.731 0.474 -4.960 1.00 95.69 86 VAL A N 1
ATOM 666 C CA . VAL A 1 86 ? -7.867 0.674 -6.128 1.00 95.69 86 VAL A CA 1
ATOM 667 C C . VAL A 1 86 ? -8.408 -0.047 -7.367 1.00 95.69 86 VAL A C 1
ATOM 669 O O . VAL A 1 86 ? -8.610 0.589 -8.405 1.00 95.69 86 VAL A O 1
ATOM 672 N N . ARG A 1 87 ? -8.640 -1.363 -7.277 1.00 94.06 87 ARG A N 1
ATOM 673 C CA . ARG A 1 87 ? -8.960 -2.222 -8.431 1.00 94.06 87 ARG A CA 1
ATOM 674 C C . ARG A 1 87 ? -10.361 -1.987 -8.994 1.00 94.06 87 ARG A C 1
ATOM 676 O O . ARG A 1 87 ? -10.541 -2.184 -10.191 1.00 94.06 87 ARG A O 1
ATOM 683 N N . ASP A 1 88 ? -11.304 -1.478 -8.200 1.00 93.81 88 ASP A N 1
ATOM 684 C CA . ASP A 1 88 ? -12.635 -1.093 -8.698 1.00 93.81 88 ASP A CA 1
ATOM 685 C C . ASP A 1 88 ? -12.575 0.121 -9.648 1.00 93.81 88 ASP A C 1
ATOM 687 O O . ASP A 1 88 ? -13.537 0.417 -10.355 1.00 93.81 88 ASP A O 1
ATOM 691 N N . ASN A 1 89 ? -11.442 0.837 -9.681 1.00 93.62 89 ASN A N 1
ATOM 692 C CA . ASN A 1 89 ? -11.303 2.117 -10.374 1.00 93.62 89 ASN A CA 1
ATOM 693 C C . ASN A 1 89 ? -10.152 2.180 -11.392 1.00 93.62 89 ASN A C 1
ATOM 695 O O . ASN A 1 89 ? -10.147 3.089 -12.227 1.00 93.62 89 ASN A O 1
ATOM 699 N N . CYS A 1 90 ? -9.158 1.289 -11.317 1.00 92.75 90 CYS A N 1
ATOM 700 C CA . CYS A 1 90 ? -8.017 1.265 -12.239 1.00 92.75 90 CYS A CA 1
ATOM 701 C C . CYS A 1 90 ? -7.366 -0.123 -12.337 1.00 92.75 90 CYS A C 1
ATOM 703 O O . CYS A 1 90 ? -7.425 -0.932 -11.408 1.00 92.75 90 CYS A O 1
ATOM 705 N N . SER A 1 91 ? -6.730 -0.397 -13.479 1.00 92.50 91 SER A N 1
ATOM 706 C CA . SER A 1 91 ? -6.107 -1.691 -13.760 1.00 92.50 91 SER A CA 1
ATOM 707 C C . SER A 1 91 ? -4.662 -1.722 -13.266 1.00 92.50 91 SER A C 1
ATOM 709 O O . SER A 1 91 ? -3.740 -1.277 -13.949 1.00 92.50 91 SER A O 1
ATOM 711 N N . VAL A 1 92 ? -4.445 -2.310 -12.091 1.00 93.19 92 VAL A N 1
ATOM 712 C CA . VAL A 1 92 ? -3.114 -2.431 -11.480 1.00 93.19 92 VAL A CA 1
ATOM 713 C C . VAL A 1 92 ? -2.613 -3.873 -11.502 1.00 93.19 92 VAL A C 1
ATOM 715 O O . VAL A 1 92 ? -3.385 -4.831 -11.448 1.00 93.19 92 VAL A O 1
ATOM 718 N N . VAL A 1 93 ? -1.297 -4.044 -11.564 1.00 91.31 93 VAL A N 1
ATOM 719 C CA . VAL A 1 93 ? -0.637 -5.349 -11.454 1.00 91.31 93 VAL A CA 1
ATOM 720 C C . VAL A 1 93 ? -0.564 -5.769 -9.991 1.00 91.31 93 VAL A C 1
ATOM 722 O O . VAL A 1 93 ? -0.996 -6.867 -9.648 1.00 91.31 93 VAL A O 1
ATOM 725 N N . SER A 1 94 ? -0.072 -4.886 -9.118 1.00 92.06 94 SER A N 1
ATOM 726 C CA . SER A 1 94 ? 0.150 -5.221 -7.711 1.00 92.06 94 SER A CA 1
ATOM 727 C C . SER A 1 94 ? 0.058 -4.019 -6.779 1.00 92.06 94 SER A C 1
ATOM 729 O O . SER A 1 94 ? 0.472 -2.919 -7.144 1.00 92.06 94 SER A O 1
ATOM 731 N N . ILE A 1 95 ? -0.366 -4.267 -5.545 1.00 93.19 95 ILE A N 1
ATOM 732 C CA . ILE A 1 95 ? -0.523 -3.296 -4.462 1.00 93.19 95 ILE A CA 1
ATOM 733 C C . ILE A 1 95 ? 0.318 -3.765 -3.272 1.00 93.19 95 ILE A C 1
ATOM 735 O O . ILE A 1 95 ? 0.159 -4.886 -2.805 1.00 93.19 95 ILE A O 1
ATOM 739 N N . SER A 1 96 ? 1.233 -2.935 -2.779 1.00 91.31 96 SER A N 1
ATOM 740 C CA . SER A 1 96 ? 1.974 -3.213 -1.539 1.00 91.31 96 SER A CA 1
ATOM 741 C C . SER A 1 96 ? 1.748 -2.098 -0.542 1.00 91.31 96 SER A C 1
ATOM 743 O O . SER A 1 96 ? 1.839 -0.928 -0.912 1.00 91.31 96 SER A O 1
ATOM 745 N N . LEU A 1 97 ? 1.507 -2.459 0.714 1.00 90.38 97 LEU A N 1
ATOM 746 C CA . LEU A 1 97 ? 1.572 -1.543 1.844 1.00 90.38 97 LEU A CA 1
ATOM 747 C C . LEU A 1 97 ? 2.651 -2.024 2.816 1.00 90.38 97 LEU A C 1
ATOM 749 O O . LEU A 1 97 ? 2.492 -3.024 3.507 1.00 90.38 97 LEU A O 1
ATOM 753 N N . ASN A 1 98 ? 3.748 -1.285 2.883 1.00 87.88 98 ASN A N 1
ATOM 754 C CA . ASN A 1 98 ? 4.844 -1.523 3.807 1.00 87.88 98 ASN A CA 1
ATOM 755 C C . ASN A 1 98 ? 4.644 -0.641 5.043 1.00 87.88 98 ASN A C 1
ATOM 757 O O . ASN A 1 98 ? 4.472 0.569 4.908 1.00 87.88 98 ASN A O 1
ATOM 761 N N . VAL A 1 99 ? 4.668 -1.219 6.243 1.00 86.19 99 VAL A N 1
ATOM 762 C CA . VAL A 1 99 ? 4.372 -0.517 7.502 1.00 86.19 99 VAL A CA 1
ATOM 763 C C . VAL A 1 99 ? 5.460 -0.800 8.524 1.00 86.19 99 VAL A C 1
ATOM 765 O O . VAL A 1 99 ? 5.806 -1.957 8.748 1.00 86.19 99 VAL A O 1
ATOM 768 N N . LYS A 1 100 ? 5.981 0.231 9.194 1.00 82.56 100 LYS A N 1
ATOM 769 C CA . LYS A 1 100 ? 6.863 0.033 10.352 1.00 82.56 100 LYS A CA 1
ATOM 770 C C . LYS A 1 100 ? 6.068 -0.517 11.533 1.00 82.56 100 LYS A C 1
ATOM 772 O O . LYS A 1 100 ? 5.028 0.032 11.896 1.00 82.56 100 LYS A O 1
ATOM 777 N N . SER A 1 101 ? 6.580 -1.560 12.177 1.00 76.50 101 SER A N 1
ATOM 778 C CA . SER A 1 101 ? 6.046 -2.008 13.461 1.00 76.50 101 SER A CA 1
ATOM 779 C C . SER A 1 101 ? 6.396 -1.015 14.569 1.00 76.50 101 SER A C 1
ATOM 781 O O . SER A 1 101 ? 7.536 -0.560 14.662 1.00 76.50 101 SER A O 1
ATOM 783 N N . GLY A 1 102 ? 5.445 -0.734 15.451 1.00 72.00 102 GLY A N 1
ATOM 784 C CA . GLY A 1 102 ? 5.658 0.104 16.627 1.00 72.00 102 GLY A CA 1
ATOM 785 C C . GLY A 1 102 ? 4.427 0.939 16.950 1.00 72.00 102 GLY A C 1
ATOM 786 O O . GLY A 1 102 ? 3.549 1.124 16.109 1.00 72.00 102 GLY A O 1
ATOM 787 N N . ASP A 1 103 ? 4.352 1.441 18.180 1.00 71.44 103 ASP A N 1
ATOM 788 C CA . ASP A 1 103 ? 3.319 2.407 18.541 1.00 71.44 103 ASP A CA 1
ATOM 789 C C . ASP A 1 103 ? 3.641 3.811 17.995 1.00 71.44 103 ASP A C 1
ATOM 791 O O . ASP A 1 103 ? 4.778 4.133 17.633 1.00 71.44 103 ASP A O 1
ATOM 795 N N . ALA A 1 104 ? 2.628 4.679 17.949 1.00 69.12 104 ALA A N 1
ATOM 796 C CA . ALA A 1 104 ? 2.767 6.029 17.406 1.00 69.12 104 ALA A CA 1
ATOM 797 C C . ALA A 1 104 ? 3.862 6.851 18.114 1.00 69.12 104 ALA A C 1
ATOM 799 O O . ALA A 1 104 ? 4.559 7.632 17.465 1.00 69.12 104 ALA A O 1
ATOM 800 N N . LYS A 1 105 ? 4.057 6.659 19.428 1.00 72.06 105 LYS A N 1
ATOM 801 C CA . LYS A 1 105 ? 5.098 7.355 20.204 1.00 72.06 105 LYS A CA 1
ATOM 802 C C . LYS A 1 105 ? 6.497 6.937 19.753 1.00 72.06 105 LYS A C 1
ATOM 804 O O . LYS A 1 105 ? 7.363 7.789 19.565 1.00 72.06 105 LYS A O 1
ATOM 809 N N . THR A 1 106 ? 6.702 5.639 19.554 1.00 71.06 106 THR A N 1
ATOM 810 C CA . THR A 1 106 ? 7.959 5.051 19.087 1.00 71.06 106 THR A CA 1
ATOM 811 C C . THR A 1 106 ? 8.279 5.525 17.674 1.00 71.06 106 THR A C 1
ATOM 813 O O . THR A 1 106 ? 9.380 6.021 17.437 1.00 71.06 106 THR A O 1
ATOM 816 N N . LEU A 1 107 ? 7.298 5.474 16.769 1.00 73.75 107 LEU A N 1
ATOM 817 C CA . LEU A 1 107 ? 7.455 5.898 15.376 1.00 73.75 107 LEU A CA 1
ATOM 818 C C . LEU A 1 107 ? 7.760 7.399 15.253 1.00 73.75 107 LEU A C 1
ATOM 820 O O . LEU A 1 107 ? 8.685 7.786 14.541 1.00 73.75 107 LEU A O 1
ATOM 824 N N . THR A 1 108 ? 7.063 8.239 16.022 1.00 70.38 108 THR A N 1
ATOM 825 C CA . THR A 1 108 ? 7.302 9.693 16.039 1.00 70.38 108 THR A CA 1
ATOM 826 C C . THR A 1 108 ? 8.701 10.034 16.560 1.00 70.38 108 THR A C 1
ATOM 828 O O . THR A 1 108 ? 9.346 10.941 16.042 1.00 70.38 108 THR A O 1
ATOM 831 N N . ARG A 1 109 ? 9.197 9.300 17.568 1.00 71.81 109 ARG A N 1
ATOM 832 C CA . ARG A 1 109 ? 10.527 9.528 18.154 1.00 71.81 109 ARG A CA 1
ATOM 833 C C . ARG A 1 109 ? 11.664 9.181 17.194 1.00 71.81 109 ARG A C 1
ATOM 835 O O . ARG A 1 109 ? 12.678 9.869 17.199 1.00 71.81 109 ARG A O 1
ATOM 842 N N . VAL A 1 110 ? 11.526 8.098 16.427 1.00 67.88 110 VAL A N 1
ATOM 843 C CA . VAL A 1 110 ? 12.580 7.642 15.504 1.00 67.88 110 VAL A CA 1
ATOM 844 C C . VAL A 1 110 ? 12.581 8.455 14.204 1.00 67.88 110 VAL A C 1
ATOM 846 O O . VAL A 1 110 ? 13.633 8.640 13.596 1.00 67.88 110 VAL A O 1
ATOM 849 N N . GLY A 1 111 ? 11.428 8.999 13.809 1.00 67.06 111 GLY A N 1
ATOM 850 C CA . GLY A 1 111 ? 11.293 9.817 12.609 1.00 67.06 111 GLY A CA 1
ATOM 851 C C . GLY A 1 111 ? 11.335 9.012 11.302 1.00 67.06 111 GLY A C 1
ATOM 852 O O . GLY A 1 111 ? 11.392 7.778 11.280 1.00 67.06 111 GLY A O 1
ATOM 853 N N . GLY A 1 112 ? 11.279 9.739 10.184 1.00 76.38 112 GLY A N 1
ATOM 854 C CA . GLY A 1 112 ? 11.148 9.166 8.842 1.00 76.38 112 GLY A CA 1
ATOM 855 C C . GLY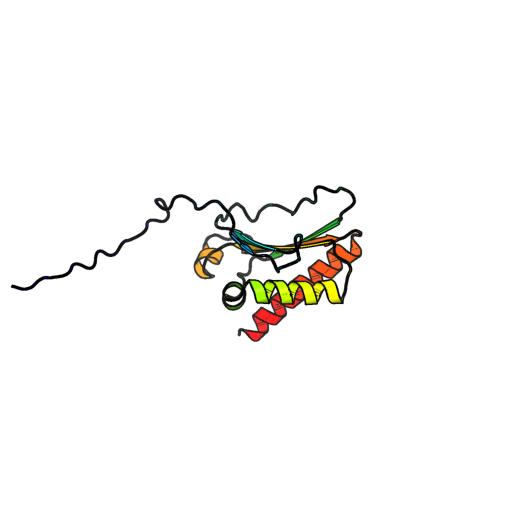 A 1 112 ? 9.719 8.727 8.516 1.00 76.38 112 GLY A C 1
ATOM 856 O O . GLY A 1 112 ? 8.770 9.062 9.223 1.00 76.38 112 GLY A O 1
ATOM 857 N N . ASP A 1 113 ? 9.567 7.993 7.418 1.00 81.25 113 ASP A N 1
ATOM 858 C CA . ASP A 1 113 ? 8.257 7.510 6.987 1.00 81.25 113 ASP A CA 1
ATOM 859 C C . ASP A 1 113 ? 7.806 6.339 7.871 1.00 81.25 113 ASP A C 1
ATOM 861 O O . ASP A 1 113 ? 8.617 5.509 8.283 1.00 81.25 113 ASP A O 1
ATOM 865 N N . CYS A 1 114 ? 6.524 6.291 8.210 1.00 82.19 114 CYS A N 1
ATOM 866 C CA . CYS A 1 114 ? 5.882 5.244 8.997 1.00 82.19 114 CYS A CA 1
ATOM 867 C C . CYS A 1 114 ? 5.305 4.136 8.111 1.00 82.19 114 CYS A C 1
ATOM 869 O O . CYS A 1 114 ? 5.299 2.972 8.511 1.00 82.19 114 CYS A O 1
ATOM 871 N N . TYR A 1 115 ? 4.832 4.490 6.915 1.00 86.56 115 TYR A N 1
ATOM 872 C CA . TYR A 1 115 ? 4.364 3.533 5.921 1.00 86.56 115 TYR A CA 1
ATOM 873 C C . TYR A 1 115 ? 4.606 4.035 4.495 1.00 86.56 115 TYR A C 1
ATOM 875 O O . TYR A 1 115 ? 4.661 5.242 4.251 1.00 86.56 115 TYR A O 1
ATOM 883 N N . VAL A 1 116 ? 4.729 3.096 3.556 1.00 88.50 116 VAL A N 1
ATOM 884 C CA . VAL A 1 116 ? 4.752 3.354 2.112 1.00 88.50 116 VAL A CA 1
ATOM 885 C C . VAL A 1 116 ? 3.703 2.482 1.443 1.00 88.50 116 VAL A C 1
ATOM 887 O O . VAL A 1 116 ? 3.652 1.280 1.688 1.00 88.50 116 VAL A O 1
ATOM 890 N N . VAL A 1 117 ? 2.887 3.077 0.579 1.00 90.44 117 VAL A N 1
ATOM 891 C CA . VAL A 1 117 ? 2.033 2.335 -0.348 1.00 90.44 117 VAL A CA 1
ATOM 892 C C . VAL A 1 117 ? 2.602 2.432 -1.757 1.00 90.44 117 VAL A C 1
ATOM 894 O O . VAL A 1 117 ? 2.883 3.529 -2.234 1.00 90.44 117 VAL A O 1
ATOM 897 N N . SER A 1 118 ? 2.770 1.292 -2.421 1.00 92.00 118 SER A N 1
ATOM 898 C CA . SER A 1 118 ? 3.327 1.184 -3.771 1.00 92.00 118 SER A CA 1
ATOM 899 C C . SER A 1 118 ? 2.359 0.458 -4.692 1.00 92.00 118 SER A C 1
ATOM 901 O O . SER A 1 118 ? 1.945 -0.670 -4.412 1.00 92.00 118 SER A O 1
ATOM 903 N N . ILE A 1 119 ? 2.045 1.092 -5.817 1.00 93.44 119 ILE A N 1
ATOM 904 C CA . ILE A 1 119 ? 1.147 0.584 -6.847 1.00 93.44 119 ILE A CA 1
ATOM 905 C C . ILE A 1 119 ? 1.949 0.343 -8.112 1.00 93.44 119 ILE A C 1
ATOM 907 O O . ILE A 1 119 ? 2.595 1.258 -8.620 1.00 93.44 119 ILE A O 1
ATOM 911 N N . CYS A 1 120 ? 1.878 -0.881 -8.619 1.00 92.75 120 CYS A N 1
ATOM 912 C CA . CYS A 1 120 ? 2.464 -1.247 -9.897 1.00 92.75 120 CYS A CA 1
ATOM 913 C C . CYS A 1 120 ? 1.361 -1.386 -10.943 1.00 92.75 120 CYS A C 1
ATOM 915 O O . CYS A 1 120 ? 0.363 -2.059 -10.678 1.00 92.75 120 CYS A O 1
ATOM 917 N N . ALA A 1 121 ? 1.542 -0.821 -12.131 1.00 93.44 121 ALA A N 1
ATOM 918 C CA . ALA A 1 121 ? 0.601 -0.930 -13.245 1.00 93.44 121 ALA A CA 1
ATOM 919 C C . ALA A 1 121 ? 1.340 -0.993 -14.589 1.00 93.44 121 ALA A C 1
ATOM 921 O O . ALA A 1 121 ? 2.536 -0.739 -14.661 1.00 93.44 121 ALA A O 1
ATOM 922 N N . ARG A 1 122 ? 0.634 -1.345 -15.670 1.00 93.94 122 ARG A N 1
ATOM 923 C CA . ARG A 1 122 ? 1.228 -1.409 -17.024 1.00 93.94 122 ARG A CA 1
ATOM 924 C C . ARG A 1 122 ? 1.376 -0.042 -17.697 1.00 93.94 122 ARG A C 1
ATOM 926 O O . ARG A 1 122 ? 1.930 0.044 -18.785 1.00 93.94 122 ARG A O 1
ATOM 933 N N . ASN A 1 123 ? 0.823 1.003 -17.095 1.00 93.81 123 ASN A N 1
ATOM 934 C CA . ASN A 1 123 ? 0.963 2.377 -17.546 1.00 93.81 123 ASN A CA 1
ATOM 935 C C . ASN A 1 123 ? 1.066 3.299 -16.323 1.00 93.81 123 ASN A C 1
ATOM 937 O O . ASN A 1 123 ? 0.635 2.960 -15.215 1.00 93.81 123 ASN A O 1
ATOM 941 N N . TRP A 1 124 ? 1.666 4.465 -16.536 1.00 93.75 124 TRP A N 1
ATOM 942 C CA . TRP A 1 124 ? 1.974 5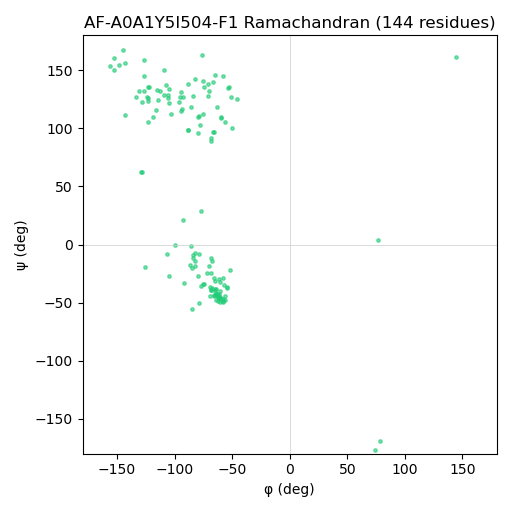.408 -15.468 1.00 93.75 124 TRP A CA 1
ATOM 943 C C . TRP A 1 124 ? 0.710 6.038 -14.873 1.00 93.75 124 TRP A C 1
ATOM 945 O O . TRP A 1 124 ? 0.623 6.242 -13.660 1.00 93.75 124 TRP A O 1
ATOM 955 N N . GLU A 1 125 ? -0.298 6.314 -15.704 1.00 96.00 125 GLU A N 1
ATOM 956 C CA . GLU A 1 125 ? -1.535 6.9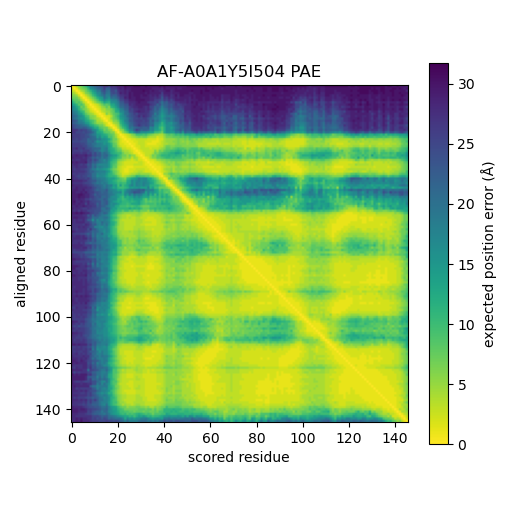62 -15.265 1.00 96.00 125 GLU A CA 1
ATOM 957 C C . GLU A 1 125 ? -2.315 6.099 -14.268 1.00 96.00 125 GLU A C 1
ATOM 959 O O . GLU A 1 125 ? -2.765 6.614 -13.241 1.00 96.00 125 GLU A O 1
ATOM 964 N N . ASP A 1 126 ? -2.416 4.791 -14.514 1.00 96.06 126 ASP A N 1
ATOM 965 C CA . ASP A 1 126 ? -3.048 3.831 -13.608 1.00 96.06 126 ASP A CA 1
ATOM 966 C C . ASP A 1 126 ? -2.238 3.656 -12.323 1.00 96.06 126 ASP A C 1
ATOM 968 O O . ASP A 1 126 ? -2.826 3.600 -11.242 1.00 96.06 126 ASP A O 1
ATOM 972 N N . ALA A 1 127 ? -0.900 3.636 -12.399 1.00 94.00 127 ALA A N 1
ATOM 973 C CA . ALA A 1 127 ? -0.055 3.565 -11.206 1.00 94.00 127 ALA A CA 1
ATOM 974 C C . ALA A 1 127 ? -0.301 4.778 -10.289 1.00 94.00 127 ALA A C 1
ATOM 976 O O . ALA A 1 127 ? -0.586 4.628 -9.096 1.00 94.00 127 ALA A O 1
ATOM 977 N N . VAL A 1 128 ? -0.272 5.992 -10.851 1.00 96.00 128 VAL A N 1
ATOM 978 C CA . VAL A 1 128 ? -0.515 7.236 -10.105 1.00 96.00 128 VAL A CA 1
ATOM 979 C C . VAL A 1 128 ? -1.951 7.315 -9.595 1.00 96.00 128 VAL A C 1
ATOM 981 O O . VAL A 1 128 ? -2.174 7.700 -8.443 1.00 96.00 128 VAL A O 1
ATOM 984 N N . ARG A 1 129 ? -2.942 6.963 -10.423 1.00 96.81 129 ARG A N 1
ATOM 985 C CA . ARG A 1 129 ? -4.354 6.960 -10.021 1.00 96.81 129 ARG A CA 1
ATOM 986 C C . ARG A 1 129 ? -4.592 5.978 -8.880 1.00 96.81 129 ARG A C 1
ATOM 988 O O . ARG A 1 129 ? -5.206 6.360 -7.884 1.00 96.81 129 ARG A O 1
ATOM 995 N N . GLY A 1 130 ? -4.061 4.764 -8.987 1.00 96.62 130 GLY A N 1
ATOM 996 C CA . GLY A 1 130 ? -4.140 3.766 -7.930 1.00 96.62 130 GLY A CA 1
ATOM 997 C C . GLY A 1 130 ? -3.470 4.239 -6.645 1.00 96.62 130 GLY A C 1
ATOM 998 O O . GLY A 1 130 ? -4.030 4.060 -5.567 1.00 96.62 130 GLY A O 1
ATOM 999 N N . SER A 1 131 ? -2.323 4.924 -6.739 1.00 95.12 131 SER A N 1
ATOM 1000 C CA . SER A 1 131 ? -1.636 5.471 -5.561 1.00 95.12 131 SER A CA 1
ATOM 1001 C C . SER A 1 131 ? -2.499 6.521 -4.856 1.00 95.12 131 SER A C 1
ATOM 1003 O O . SER A 1 131 ? -2.676 6.464 -3.641 1.00 95.12 131 SER A O 1
ATOM 1005 N N . LYS A 1 132 ? -3.138 7.426 -5.608 1.00 95.44 132 LYS A N 1
ATOM 1006 C CA . LYS A 1 132 ? -4.064 8.426 -5.046 1.00 95.44 132 LYS A CA 1
ATOM 1007 C C . LYS A 1 132 ? -5.268 7.785 -4.352 1.00 95.44 132 LYS A C 1
ATOM 1009 O O . LYS A 1 132 ? -5.621 8.209 -3.254 1.00 95.44 132 LYS A O 1
ATOM 1014 N N . LEU A 1 133 ? -5.877 6.771 -4.968 1.00 96.44 133 LEU A N 1
ATOM 1015 C CA . LEU A 1 133 ? -7.014 6.039 -4.395 1.00 96.44 133 LEU A CA 1
ATOM 1016 C C . LEU A 1 133 ? -6.627 5.306 -3.109 1.00 96.44 133 LEU A C 1
ATOM 1018 O O . LEU A 1 133 ? -7.342 5.390 -2.113 1.00 96.44 133 LEU A O 1
ATOM 1022 N N . ALA A 1 134 ? -5.465 4.653 -3.111 1.00 93.44 134 ALA A N 1
ATOM 1023 C CA . ALA A 1 134 ? -4.914 4.006 -1.932 1.00 93.44 134 ALA A CA 1
ATOM 1024 C C . ALA A 1 134 ? -4.722 5.001 -0.781 1.00 93.44 134 ALA A C 1
ATOM 1026 O O . ALA A 1 134 ? -5.181 4.757 0.330 1.00 93.44 134 ALA A O 1
ATOM 1027 N N . VAL A 1 135 ? -4.102 6.155 -1.047 1.00 91.25 135 VAL A N 1
ATOM 1028 C CA . VAL A 1 135 ? -3.903 7.204 -0.035 1.00 91.25 135 VAL A CA 1
ATOM 1029 C C . VAL A 1 135 ? -5.228 7.738 0.494 1.00 91.25 135 VAL A C 1
ATOM 1031 O O . VAL A 1 135 ? -5.363 7.927 1.702 1.00 91.25 135 VAL A O 1
ATOM 1034 N N . GLN A 1 136 ? -6.206 7.970 -0.384 1.00 92.06 136 GLN A N 1
ATOM 1035 C CA . GLN A 1 136 ? -7.526 8.434 0.034 1.00 92.06 136 GLN A CA 1
ATOM 1036 C C . GLN A 1 136 ? -8.192 7.425 0.973 1.00 92.06 136 GLN A C 1
ATOM 1038 O O . GLN A 1 136 ? -8.652 7.812 2.043 1.00 92.06 136 GLN A O 1
ATOM 1043 N N . TYR A 1 137 ? -8.155 6.134 0.629 1.00 90.75 137 TYR A N 1
ATOM 1044 C CA . TYR A 1 137 ? -8.672 5.068 1.485 1.00 90.75 137 TYR A CA 1
ATOM 1045 C C . TYR A 1 137 ? -8.025 5.088 2.879 1.00 90.75 137 TYR A C 1
ATOM 1047 O O . TYR A 1 137 ? -8.735 5.026 3.881 1.00 90.75 137 TYR A O 1
ATOM 1055 N N . MET A 1 138 ? -6.700 5.253 2.967 1.00 86.31 138 MET A N 1
ATOM 1056 C CA . MET A 1 138 ? -6.012 5.325 4.264 1.00 86.31 138 MET A CA 1
ATOM 1057 C C . MET A 1 138 ? -6.456 6.547 5.090 1.00 86.31 138 MET A C 1
ATOM 1059 O O . MET A 1 138 ? -6.730 6.411 6.283 1.00 86.31 138 MET A O 1
ATOM 1063 N N . LYS A 1 139 ? -6.604 7.721 4.461 1.00 84.50 139 LYS A N 1
ATOM 1064 C CA . LYS A 1 139 ? -7.060 8.957 5.130 1.00 84.50 139 LYS A CA 1
ATOM 1065 C C . LYS A 1 139 ? -8.519 8.898 5.589 1.00 84.50 139 LYS A C 1
ATOM 1067 O O . LYS A 1 139 ? -8.862 9.403 6.662 1.00 84.50 139 LYS A O 1
ATOM 1072 N N . ASP A 1 140 ? -9.390 8.276 4.801 1.00 84.69 140 ASP A N 1
ATOM 1073 C CA . ASP A 1 140 ? -10.803 8.111 5.159 1.00 84.69 140 ASP A CA 1
ATOM 1074 C C . ASP A 1 140 ? -10.966 7.224 6.400 1.00 84.69 140 ASP A C 1
ATOM 1076 O O . ASP A 1 140 ? -11.891 7.409 7.192 1.00 84.69 140 ASP A O 1
ATOM 1080 N N . LEU A 1 141 ? -10.059 6.266 6.596 1.00 75.12 141 LEU A N 1
ATOM 1081 C CA . LEU A 1 141 ? -10.044 5.390 7.767 1.00 75.12 141 LEU A CA 1
ATOM 1082 C C . LEU A 1 141 ? -9.480 6.081 9.014 1.00 75.12 141 LEU A C 1
ATOM 1084 O O . LEU A 1 141 ? -9.991 5.851 10.112 1.00 75.12 141 LEU A O 1
ATOM 1088 N N . GLU A 1 142 ? -8.479 6.953 8.853 1.00 71.00 142 GLU A N 1
ATOM 1089 C CA . GLU A 1 142 ? -7.990 7.838 9.923 1.00 71.00 142 GLU A CA 1
ATOM 1090 C C . GLU A 1 142 ? -9.126 8.728 10.452 1.00 71.00 142 GLU A C 1
ATOM 1092 O O . GLU A 1 142 ? -9.363 8.795 11.660 1.00 71.00 142 GLU A O 1
ATOM 1097 N N . SER A 1 143 ? -9.892 9.329 9.538 1.00 71.19 143 SER A N 1
ATOM 1098 C CA . SER A 1 143 ? -10.988 10.251 9.865 1.00 71.19 143 SER A CA 1
ATOM 1099 C C . SER A 1 143 ? -12.156 9.576 10.593 1.00 71.19 143 SER A C 1
ATOM 1101 O O . SER A 1 143 ? -12.845 10.219 11.374 1.00 71.19 143 SER A O 1
ATOM 1103 N N . LYS A 1 144 ? -12.387 8.279 10.352 1.00 64.25 144 LYS A N 1
ATOM 1104 C CA . LYS A 1 144 ? -13.440 7.484 11.016 1.00 64.25 144 LYS A CA 1
ATOM 1105 C C . LYS A 1 144 ? -13.023 6.918 12.377 1.00 64.25 144 LYS A C 1
ATOM 1107 O O . LYS A 1 144 ? -13.869 6.378 13.082 1.00 64.25 144 LYS A O 1
ATOM 1112 N N . SER A 1 145 ? -11.732 6.976 12.706 1.00 55.00 145 SER A N 1
ATOM 1113 C CA . SER A 1 145 ? -11.170 6.447 13.958 1.00 55.00 145 SER A CA 1
ATOM 1114 C C . SER A 1 145 ? -10.930 7.536 15.018 1.00 55.00 145 SER A C 1
ATOM 1116 O O . SER A 1 145 ? -10.436 7.214 16.098 1.00 55.00 145 SER A O 1
ATOM 1118 N N . SER A 1 146 ? -11.236 8.798 14.689 1.00 48.78 146 SER A N 1
ATOM 1119 C CA . SER A 1 146 ? -11.163 9.977 15.569 1.00 48.78 146 SER A CA 1
ATOM 1120 C C . SER A 1 146 ? -12.549 10.350 16.083 1.00 48.78 146 SER A C 1
ATOM 1122 O O . SER A 1 146 ? -12.626 10.823 17.237 1.00 48.78 146 SER A O 1
#

Solvent-accessible surface area (backbone atoms only — not comparable to full-atom values): 8598 Å² total; per-residue (Å²): 137,84,85,78,81,75,76,78,77,81,80,79,53,83,85,73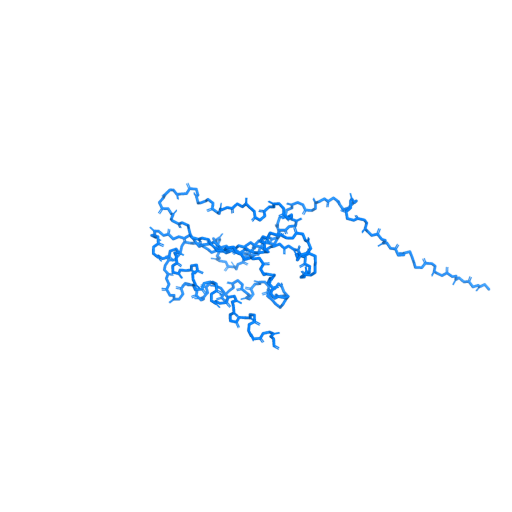,52,75,78,65,80,70,54,52,74,46,62,54,91,97,42,92,59,38,39,36,34,40,28,73,42,91,77,67,80,72,66,82,77,76,65,92,48,90,71,45,28,67,23,72,50,74,33,66,62,63,76,58,69,71,47,66,77,39,47,66,60,44,49,53,52,46,48,48,59,20,56,79,74,35,74,61,71,29,41,39,39,40,33,54,65,72,54,64,70,57,50,63,71,72,51,68,61,30,31,36,39,38,20,28,5,74,43,60,67,38,5,46,50,30,32,52,36,40,52,50,55,56,51,56,52,49,67,74,73,110

pLDDT: mean 76.14, std 17.74, range [37.81, 96.81]